Protein AF-A0AA41QG39-F1 (afdb_monomer)

Organism: NCBI:txid2910976

Solvent-accessible surface area (backbone atoms only — not comparable to full-atom values): 4065 Å² total; per-residue (Å²): 116,50,79,46,78,48,75,52,74,48,78,33,44,46,68,54,51,53,55,51,41,46,72,35,88,93,48,27,55,80,82,42,59,93,44,40,63,60,52,52,52,53,47,42,73,71,65,45,71,60,77,42,80,45,79,52,72,48,80,45,78,50,74,78,82,132

Nearest PDB structures (foldseek):
  5jgj-assembly1_A  TM=5.175E-01  e=2.826E+00  Aspergillus fumigatus Z5
  5egp-assembly2_B  TM=4.931E-01  e=2.826E+00  Aspergillus fumigatus Z5
  3pbn-assembly1_A  TM=2.558E-01  e=7.277E-01  Pseudomonas aeruginosa PAO1

Mean predicted aligned error: 4.15 Å

Foldseek 3Di:
DDKDKDKDKDWDWLVRVLVVLCVDPVSPQVVCPVCSVVVSVVSCVVPPGDGDMDIDMDIDDDDDDD

Sequence (66 aa):
MTETRVRFTRDWTIDQVLGYLASTSFAAPHLFAERAQEFQDRLRDRLGDGPFEESSSFEVILAARP

pLDDT: mean 93.6, std 3.57, range [79.5, 97.75]

Structure (mmCIF, N/CA/C/O backbone):
data_AF-A0AA41QG39-F1
#
_entry.id   AF-A0AA41QG39-F1
#
loop_
_atom_site.group_PDB
_atom_site.id
_atom_site.type_symbol
_atom_site.label_atom_id
_atom_site.label_alt_id
_atom_site.label_comp_id
_atom_site.label_asym_id
_atom_site.label_entity_id
_atom_site.label_seq_id
_atom_site.pdbx_PDB_ins_code
_atom_site.Cartn_x
_atom_site.Cartn_y
_atom_site.Cartn_z
_atom_site.occupancy
_atom_site.B_iso_or_equiv
_atom_site.auth_seq_id
_atom_site.auth_comp_id
_atom_site.auth_asym_id
_atom_site.auth_atom_id
_atom_site.pdbx_PDB_model_num
ATOM 1 N N . MET A 1 1 ? 17.235 -1.546 -27.736 1.00 86.00 1 MET A N 1
ATOM 2 C CA . MET A 1 1 ? 16.148 -1.250 -26.786 1.00 86.00 1 MET A CA 1
ATOM 3 C C . MET A 1 1 ? 15.339 -2.521 -26.640 1.00 86.00 1 MET A C 1
ATOM 5 O O . MET A 1 1 ? 15.051 -3.127 -27.664 1.00 86.00 1 MET A O 1
ATOM 9 N N . THR A 1 2 ? 15.052 -2.943 -25.416 1.00 95.50 2 THR A N 1
ATOM 10 C CA . THR A 1 2 ? 14.317 -4.179 -25.124 1.00 95.50 2 THR A CA 1
ATOM 11 C C . THR A 1 2 ? 13.170 -3.850 -24.189 1.00 95.50 2 THR A C 1
ATOM 13 O O . THR A 1 2 ? 13.381 -3.164 -23.192 1.00 95.50 2 THR A O 1
ATOM 16 N N . GLU A 1 3 ? 11.982 -4.348 -24.504 1.00 97.19 3 GLU A N 1
ATOM 17 C CA . GLU A 1 3 ? 10.782 -4.184 -23.689 1.00 97.19 3 GLU A CA 1
ATOM 18 C C . GLU A 1 3 ? 10.393 -5.540 -23.102 1.00 97.19 3 GLU A C 1
ATOM 20 O O . GLU A 1 3 ? 10.283 -6.530 -23.826 1.00 97.19 3 GLU A O 1
ATOM 25 N N . THR A 1 4 ? 10.194 -5.587 -21.789 1.00 97.56 4 THR A N 1
ATOM 26 C CA . THR A 1 4 ? 9.766 -6.790 -21.072 1.00 97.56 4 THR A CA 1
ATOM 27 C C . THR A 1 4 ? 8.657 -6.431 -20.103 1.00 97.56 4 THR A C 1
ATOM 29 O O . THR A 1 4 ? 8.752 -5.449 -19.369 1.00 97.56 4 THR A O 1
ATOM 32 N N . ARG A 1 5 ? 7.621 -7.272 -20.040 1.00 97.44 5 ARG A N 1
ATOM 33 C CA . ARG A 1 5 ? 6.577 -7.168 -19.021 1.00 97.44 5 ARG A CA 1
ATOM 34 C C . ARG A 1 5 ? 6.861 -8.127 -17.872 1.00 97.44 5 ARG A C 1
ATOM 36 O O . ARG A 1 5 ? 6.945 -9.335 -18.080 1.00 97.44 5 ARG A O 1
ATOM 43 N N . VAL A 1 6 ? 6.956 -7.590 -16.663 1.00 97.75 6 VAL 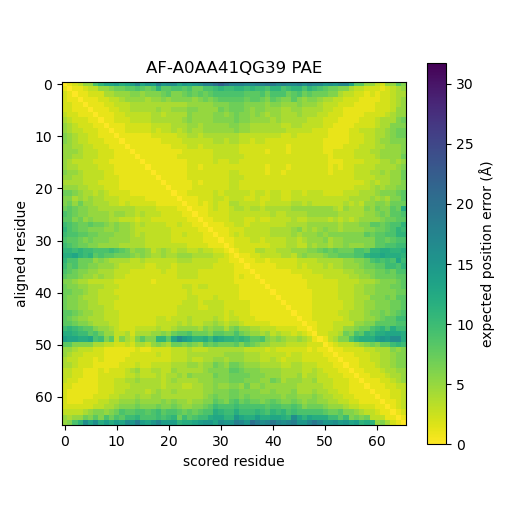A N 1
ATOM 44 C CA . VAL A 1 6 ? 7.144 -8.351 -15.424 1.00 97.75 6 VAL A CA 1
ATOM 45 C C . VAL A 1 6 ? 5.835 -8.326 -14.647 1.00 97.75 6 VAL A C 1
ATOM 47 O O . VAL A 1 6 ? 5.272 -7.259 -14.428 1.00 97.75 6 VAL A O 1
ATOM 50 N N . ARG A 1 7 ? 5.331 -9.494 -14.245 1.00 97.62 7 ARG A N 1
ATOM 51 C CA . ARG A 1 7 ? 4.133 -9.626 -13.403 1.00 97.62 7 ARG A CA 1
ATOM 52 C C . ARG A 1 7 ? 4.543 -10.095 -12.019 1.00 97.62 7 ARG A C 1
ATOM 54 O O . ARG A 1 7 ? 5.472 -10.893 -11.907 1.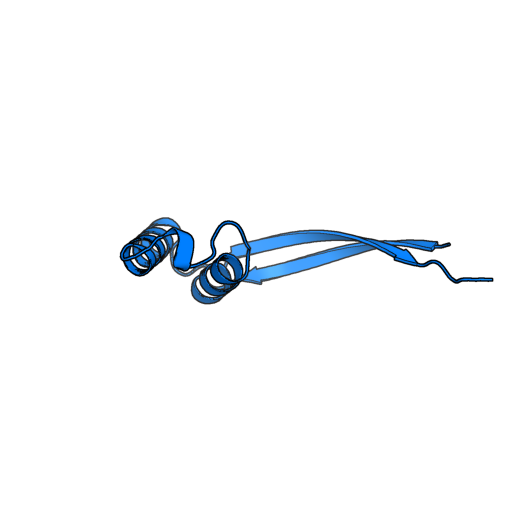00 97.62 7 ARG A O 1
ATOM 61 N N . PHE A 1 8 ? 3.837 -9.637 -10.997 1.00 96.94 8 PHE A N 1
ATOM 62 C CA . PHE A 1 8 ? 4.013 -10.140 -9.643 1.00 96.94 8 PHE A CA 1
ATOM 63 C C . PHE A 1 8 ? 2.686 -10.121 -8.887 1.00 96.94 8 PHE A C 1
ATOM 65 O O . PHE A 1 8 ? 1.790 -9.333 -9.197 1.00 96.94 8 PHE A O 1
ATOM 72 N N . THR A 1 9 ? 2.614 -10.988 -7.883 1.00 97.38 9 THR A N 1
ATOM 73 C CA . THR A 1 9 ? 1.558 -11.002 -6.876 1.00 97.38 9 THR A CA 1
ATOM 74 C C . THR A 1 9 ? 2.211 -10.792 -5.520 1.00 97.38 9 THR A C 1
ATOM 76 O O . THR A 1 9 ? 3.309 -11.303 -5.276 1.00 97.38 9 THR A O 1
ATOM 79 N N . ARG A 1 10 ? 1.568 -10.019 -4.651 1.00 95.88 10 ARG A N 1
ATOM 80 C CA . ARG A 1 10 ? 2.042 -9.758 -3.295 1.00 95.88 10 ARG A CA 1
ATOM 81 C C . ARG A 1 10 ? 0.869 -9.711 -2.327 1.00 95.88 10 ARG A C 1
ATOM 83 O O . ARG A 1 10 ? -0.108 -9.022 -2.591 1.00 95.88 10 ARG A O 1
ATOM 90 N N . ASP A 1 11 ? 1.045 -10.340 -1.172 1.00 97.31 11 ASP A N 1
ATOM 91 C CA . ASP A 1 11 ? 0.153 -10.158 -0.032 1.00 97.31 11 ASP A CA 1
ATOM 92 C C . ASP A 1 11 ? 0.591 -8.982 0.837 1.00 97.31 11 ASP A C 1
ATOM 94 O O . ASP A 1 11 ? 1.785 -8.740 1.066 1.00 97.31 11 ASP A O 1
ATOM 98 N N . TRP A 1 12 ? -0.406 -8.270 1.346 1.00 97.00 12 TRP A N 1
ATOM 99 C CA . TRP A 1 12 ? -0.242 -7.125 2.220 1.00 97.00 12 TRP A CA 1
ATOM 100 C C . TRP A 1 12 ? -0.996 -7.327 3.530 1.00 97.00 12 TRP A C 1
ATOM 102 O O . TRP A 1 12 ? -2.155 -7.745 3.540 1.00 97.00 12 TRP A O 1
ATOM 112 N N . THR A 1 13 ? -0.356 -6.966 4.640 1.00 96.44 13 THR A N 1
ATOM 113 C CA . THR A 1 13 ? -1.063 -6.715 5.905 1.00 96.44 13 THR A CA 1
ATOM 114 C C . THR A 1 13 ? -1.604 -5.290 5.929 1.00 96.44 13 THR A C 1
ATOM 116 O O . THR A 1 13 ? -1.112 -4.415 5.208 1.00 96.44 13 THR A O 1
ATOM 119 N N . ILE A 1 14 ? -2.573 -5.020 6.805 1.00 95.81 14 ILE A N 1
ATOM 120 C CA . ILE A 1 14 ? -3.113 -3.665 6.966 1.00 95.81 14 ILE A CA 1
ATOM 121 C C . ILE A 1 14 ? -2.032 -2.626 7.306 1.00 95.81 14 ILE A C 1
ATOM 123 O O . ILE A 1 14 ? -2.016 -1.540 6.728 1.00 95.81 14 ILE A O 1
ATOM 127 N N . ASP A 1 15 ? -1.055 -2.969 8.148 1.00 94.94 15 ASP A N 1
ATOM 128 C CA . ASP A 1 15 ? 0.045 -2.058 8.482 1.00 94.94 15 ASP A CA 1
ATOM 129 C C . ASP A 1 15 ? 0.955 -1.772 7.280 1.00 94.94 15 ASP A C 1
ATOM 131 O O . ASP A 1 15 ? 1.430 -0.647 7.109 1.00 94.94 15 ASP A O 1
ATOM 135 N N . GLN A 1 16 ? 1.167 -2.756 6.401 1.00 95.56 16 GLN A N 1
ATOM 136 C CA . GLN A 1 16 ? 1.933 -2.541 5.174 1.00 95.56 16 GLN A CA 1
ATOM 137 C C . GLN A 1 16 ? 1.167 -1.659 4.178 1.00 95.56 16 GLN A C 1
ATOM 139 O O . GLN A 1 16 ? 1.788 -0.814 3.534 1.00 95.56 16 GLN A O 1
ATOM 144 N N . VAL A 1 17 ? -0.160 -1.809 4.073 1.00 94.94 17 VAL A N 1
ATOM 145 C CA . VAL A 1 17 ? -1.012 -0.926 3.255 1.00 94.94 17 VAL A CA 1
ATOM 146 C C . VAL A 1 17 ? -0.926 0.515 3.759 1.00 94.94 17 VAL A C 1
ATOM 148 O O . VAL A 1 17 ? -0.700 1.433 2.970 1.00 94.94 17 VAL A O 1
ATOM 151 N N . LEU A 1 18 ? -1.049 0.722 5.072 1.00 93.44 18 LEU A N 1
ATOM 152 C CA . LEU A 1 18 ? -0.953 2.049 5.686 1.00 93.44 18 LEU A CA 1
ATOM 153 C C . LEU A 1 18 ? 0.426 2.681 5.471 1.00 93.44 18 LEU A C 1
ATOM 155 O O . LEU A 1 18 ? 0.519 3.846 5.081 1.00 93.44 18 LEU A O 1
ATOM 159 N N . GLY A 1 19 ? 1.494 1.902 5.664 1.00 94.06 19 GLY A N 1
ATOM 160 C CA . GLY A 1 19 ? 2.860 2.343 5.389 1.00 94.06 19 GLY A CA 1
ATOM 161 C C . GLY A 1 19 ? 3.074 2.712 3.918 1.00 94.06 19 GLY A C 1
ATOM 162 O O . GLY A 1 19 ? 3.684 3.741 3.625 1.00 94.06 19 GLY A O 1
ATOM 163 N N . TYR A 1 20 ? 2.529 1.924 2.986 1.00 93.88 20 TYR A N 1
ATOM 164 C CA . TYR A 1 20 ? 2.593 2.233 1.559 1.00 93.88 20 TYR A CA 1
ATOM 165 C C . TYR A 1 20 ? 1.857 3.530 1.225 1.00 93.88 20 TYR A C 1
ATOM 167 O O . TYR A 1 20 ? 2.449 4.402 0.591 1.00 93.88 20 TYR A O 1
ATOM 175 N N . LEU A 1 21 ? 0.622 3.712 1.703 1.00 93.19 21 LEU A N 1
ATOM 176 C CA . LEU A 1 21 ? -0.132 4.952 1.493 1.00 93.19 21 LEU A CA 1
ATOM 177 C C . LEU A 1 21 ? 0.650 6.173 1.984 1.00 93.19 21 LEU A C 1
ATOM 179 O O . LEU A 1 21 ? 0.815 7.127 1.225 1.00 93.19 21 LEU A O 1
ATOM 183 N N . ALA A 1 22 ? 1.224 6.107 3.187 1.00 92.00 22 ALA A N 1
ATOM 184 C CA . ALA A 1 22 ? 2.028 7.196 3.739 1.00 92.00 22 ALA A CA 1
ATOM 185 C C . ALA A 1 22 ? 3.285 7.526 2.905 1.00 92.00 22 ALA A C 1
ATOM 187 O O . ALA A 1 22 ? 3.784 8.649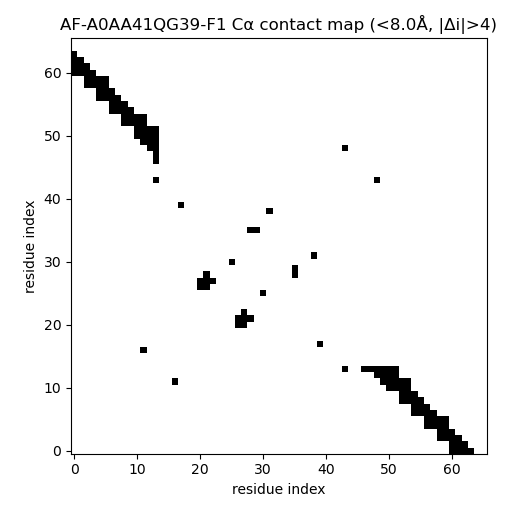 2.981 1.00 92.00 22 ALA A O 1
ATOM 188 N N . SER A 1 23 ? 3.789 6.577 2.104 1.00 93.44 23 SER A N 1
ATOM 189 C CA . SER A 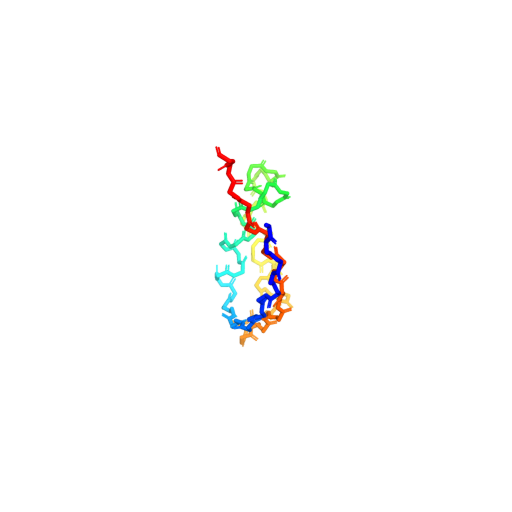1 23 ? 4.918 6.786 1.184 1.00 93.44 23 SER A CA 1
ATOM 190 C C . SER A 1 23 ? 4.524 7.443 -0.147 1.00 93.44 23 SER A C 1
ATOM 192 O O . SER A 1 23 ? 5.386 7.955 -0.862 1.00 93.44 23 SER A O 1
ATOM 194 N N . THR A 1 24 ? 3.232 7.450 -0.492 1.00 93.38 24 THR A N 1
ATOM 195 C CA . THR A 1 24 ? 2.730 8.080 -1.720 1.00 93.38 24 THR A CA 1
ATOM 196 C C . THR A 1 24 ? 2.487 9.575 -1.521 1.00 93.38 24 THR A C 1
ATOM 198 O O . THR A 1 24 ? 2.062 10.022 -0.457 1.00 93.38 24 THR A O 1
ATOM 201 N N . SER A 1 25 ? 2.704 10.372 -2.569 1.00 91.88 25 SER A N 1
ATOM 202 C CA . SER A 1 25 ? 2.531 11.829 -2.499 1.00 91.88 25 SER A CA 1
ATOM 203 C C . SER A 1 25 ? 1.093 12.266 -2.204 1.00 91.88 25 SER A C 1
ATOM 205 O O . SER A 1 25 ? 0.902 13.308 -1.589 1.00 91.88 25 SER A O 1
ATOM 207 N N . PHE A 1 26 ? 0.089 11.484 -2.612 1.00 89.12 26 PHE A N 1
ATOM 208 C CA . PHE A 1 26 ? -1.329 11.827 -2.446 1.00 89.12 26 PHE A CA 1
ATOM 209 C C . PHE A 1 26 ? -1.916 11.411 -1.092 1.00 89.12 26 PHE A C 1
ATOM 211 O O . PHE A 1 26 ? -2.982 11.897 -0.724 1.00 89.12 26 PHE A O 1
ATOM 218 N N . ALA A 1 27 ? -1.251 10.517 -0.357 1.00 91.19 27 ALA A N 1
ATOM 219 C CA . ALA A 1 27 ? -1.658 10.097 0.983 1.00 91.19 27 ALA A CA 1
ATOM 220 C C . ALA A 1 27 ? -0.579 10.403 2.037 1.00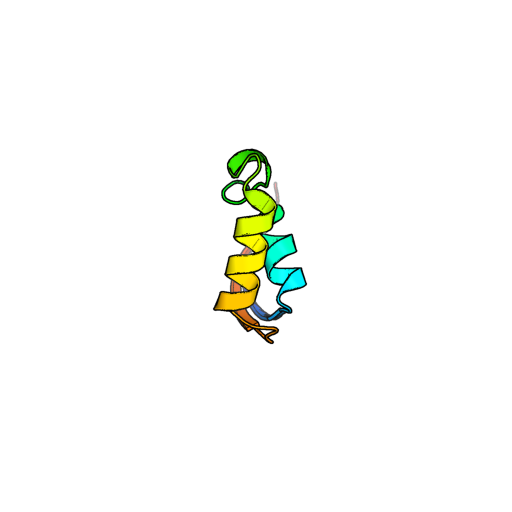 91.19 27 ALA A C 1
ATOM 222 O O . ALA A 1 27 ? -0.557 9.817 3.120 1.00 91.19 27 ALA A O 1
ATOM 223 N N . ALA A 1 28 ? 0.300 11.362 1.737 1.00 88.38 28 ALA A N 1
ATOM 224 C CA . ALA A 1 28 ? 1.321 11.815 2.663 1.00 88.38 28 ALA A CA 1
ATOM 225 C C . ALA A 1 28 ? 0.679 12.360 3.962 1.00 88.38 28 ALA A C 1
ATOM 227 O O . ALA A 1 28 ? -0.281 13.131 3.882 1.00 88.38 28 ALA A O 1
ATOM 228 N N . PRO A 1 29 ? 1.213 12.043 5.161 1.00 86.62 29 PRO A N 1
ATOM 229 C CA . PRO A 1 29 ? 0.564 12.380 6.435 1.00 86.62 29 PRO A CA 1
ATOM 230 C C . PRO A 1 29 ? 0.223 13.866 6.619 1.00 86.62 29 PRO A C 1
ATOM 232 O O . PRO A 1 29 ? -0.810 14.197 7.193 1.00 86.62 29 PRO A O 1
ATOM 235 N N . HIS A 1 30 ? 1.055 14.768 6.086 1.00 87.56 30 HIS A N 1
ATOM 236 C CA . HIS A 1 30 ? 0.844 16.216 6.185 1.00 87.56 30 HIS A CA 1
ATOM 237 C C . HIS A 1 30 ? -0.426 16.705 5.467 1.00 87.56 30 HIS A C 1
ATOM 239 O O . HIS A 1 30 ? -0.925 17.778 5.795 1.00 87.56 30 HIS A O 1
ATOM 245 N N . LEU A 1 31 ? -0.980 15.925 4.531 1.00 91.31 31 LEU A N 1
ATOM 246 C CA . LEU A 1 31 ? -2.249 16.231 3.863 1.00 91.31 31 LEU A CA 1
ATOM 247 C C . LEU A 1 31 ? -3.466 16.027 4.776 1.00 91.31 31 LEU A C 1
ATOM 249 O O . LEU A 1 31 ? -4.542 16.544 4.484 1.00 91.31 31 LEU A O 1
ATOM 253 N N . PHE A 1 32 ? -3.304 15.294 5.880 1.00 89.50 32 PHE A N 1
ATOM 254 C CA . PHE A 1 32 ? -4.381 14.972 6.816 1.00 89.50 32 PHE A CA 1
ATOM 255 C C . PHE A 1 32 ? -4.350 15.819 8.096 1.00 89.50 32 PHE A C 1
ATOM 257 O O . PHE A 1 32 ? -5.266 15.693 8.907 1.00 89.50 32 PHE A O 1
ATOM 264 N N . ALA A 1 33 ? -3.343 16.684 8.279 1.00 89.06 33 ALA A N 1
ATOM 265 C CA . ALA A 1 33 ? -3.150 17.487 9.493 1.00 89.06 33 ALA A CA 1
ATOM 266 C C . ALA A 1 33 ? -3.306 16.630 10.772 1.00 89.06 33 ALA A C 1
ATOM 268 O O . ALA A 1 33 ? -2.718 15.549 10.859 1.00 89.06 33 ALA A O 1
ATOM 269 N N . GLU A 1 34 ? -4.112 17.053 11.751 1.00 92.12 3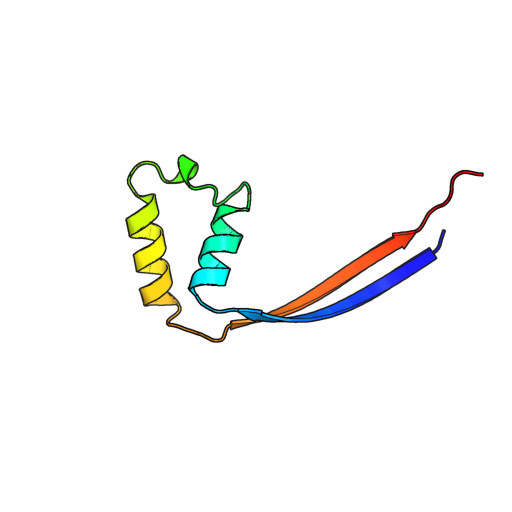4 GLU A N 1
ATOM 270 C CA . GLU A 1 34 ? -4.344 16.279 12.978 1.00 92.12 34 GLU A CA 1
ATOM 271 C C . GLU A 1 34 ? -5.193 15.009 12.762 1.00 92.12 34 GLU A C 1
ATOM 273 O O . GLU A 1 34 ? -5.289 14.167 13.654 1.00 92.12 34 GLU A O 1
ATOM 278 N N . ARG A 1 35 ? -5.794 14.826 11.577 1.00 93.06 35 ARG A N 1
ATOM 279 C CA . ARG A 1 35 ? -6.697 13.703 11.261 1.00 93.06 35 ARG A CA 1
ATOM 280 C C . ARG A 1 35 ? -5.989 12.472 10.702 1.00 93.06 35 ARG A C 1
ATOM 282 O O . ARG A 1 35 ? -6.655 11.505 10.334 1.00 93.06 35 ARG A O 1
ATOM 289 N N . ALA A 1 36 ? -4.657 12.481 10.630 1.00 90.88 36 ALA A N 1
ATOM 290 C CA . ALA A 1 36 ? -3.891 11.357 10.098 1.00 90.88 36 ALA A CA 1
ATOM 291 C C . ALA A 1 36 ? -4.189 10.051 10.856 1.00 90.88 36 ALA A C 1
ATOM 293 O O . ALA A 1 36 ? -4.428 9.028 10.221 1.00 90.88 36 ALA A O 1
ATOM 294 N N . GLN A 1 37 ? -4.244 10.089 12.192 1.00 91.81 37 GLN A N 1
ATOM 295 C CA . GLN A 1 37 ? -4.548 8.902 13.000 1.00 91.81 37 GLN A CA 1
ATOM 296 C C . GLN A 1 37 ? -5.990 8.417 12.791 1.00 91.81 37 GLN A C 1
ATOM 298 O O . GLN A 1 37 ? -6.202 7.242 12.513 1.00 91.81 37 GLN A O 1
ATOM 303 N N . GLU A 1 38 ? -6.968 9.332 12.823 1.00 94.62 38 GLU A N 1
ATOM 304 C CA . GLU A 1 38 ? -8.386 9.022 12.570 1.00 94.62 38 GLU A CA 1
ATOM 305 C C . GLU A 1 38 ? -8.573 8.335 11.208 1.00 94.62 38 GLU A C 1
ATOM 307 O O . GLU A 1 38 ? -9.322 7.367 11.082 1.00 94.62 38 GLU A O 1
ATOM 312 N N . PHE A 1 39 ? -7.875 8.814 10.175 1.00 92.31 39 PHE A N 1
ATOM 313 C CA . PHE A 1 39 ? -7.898 8.196 8.855 1.00 92.31 39 PHE A CA 1
ATOM 314 C C . PHE A 1 39 ? -7.367 6.756 8.881 1.00 92.31 39 PHE A C 1
ATOM 316 O O . PHE A 1 39 ? -8.003 5.872 8.306 1.00 92.31 39 PHE A O 1
ATOM 323 N N . GLN A 1 40 ? -6.238 6.507 9.555 1.00 92.50 40 GLN A N 1
ATOM 324 C CA . GLN A 1 40 ? -5.663 5.163 9.651 1.00 92.50 40 GLN A CA 1
ATOM 325 C C . GLN A 1 40 ? -6.587 4.201 10.401 1.00 92.50 40 GLN A C 1
ATOM 327 O O . GLN A 1 40 ? -6.790 3.081 9.939 1.00 92.50 40 GLN A O 1
ATOM 332 N N . ASP A 1 41 ? -7.184 4.639 11.509 1.00 94.75 41 ASP A N 1
ATOM 333 C CA . ASP A 1 41 ? -8.092 3.811 12.310 1.00 94.75 41 ASP A CA 1
ATOM 334 C C . ASP A 1 41 ? -9.350 3.455 11.512 1.00 94.75 41 ASP A C 1
ATOM 336 O O . ASP A 1 41 ? -9.722 2.288 11.410 1.00 94.75 41 ASP A O 1
ATOM 340 N N . ARG A 1 42 ? -9.938 4.435 10.814 1.00 95.00 42 ARG A N 1
ATOM 341 C CA . ARG A 1 42 ? -11.071 4.183 9.913 1.00 95.00 42 ARG A CA 1
ATOM 342 C C . ARG A 1 42 ? -10.717 3.239 8.771 1.00 95.00 42 ARG A C 1
ATOM 344 O O . ARG A 1 42 ? -11.583 2.496 8.310 1.00 95.00 42 ARG A O 1
ATOM 351 N N . LEU A 1 43 ? -9.482 3.288 8.276 1.00 92.62 43 LEU A N 1
ATOM 352 C CA . LEU A 1 43 ? -9.038 2.383 7.224 1.00 92.62 43 LEU A CA 1
ATOM 353 C C . LEU A 1 43 ? -8.862 0.956 7.757 1.00 92.62 43 LEU A C 1
ATOM 355 O O . LEU A 1 43 ? -9.296 0.023 7.082 1.00 92.62 43 LEU A O 1
ATOM 359 N N . ARG A 1 44 ? -8.316 0.791 8.972 1.00 95.00 44 ARG A N 1
ATOM 360 C CA . ARG A 1 44 ? -8.254 -0.505 9.672 1.00 95.00 44 ARG A CA 1
ATOM 361 C C . ARG A 1 44 ? -9.646 -1.092 9.867 1.00 95.00 44 ARG A C 1
ATOM 363 O O . ARG A 1 44 ? -9.890 -2.211 9.433 1.00 95.00 44 ARG A O 1
ATOM 370 N N . ASP A 1 45 ? -10.579 -0.308 10.401 1.00 96.12 45 ASP A N 1
ATOM 371 C CA . ASP A 1 45 ? -11.964 -0.745 10.610 1.00 96.12 45 ASP A CA 1
ATOM 372 C C . ASP A 1 45 ? -12.653 -1.140 9.299 1.00 96.12 45 ASP A C 1
ATOM 374 O O . ASP A 1 45 ? -13.457 -2.072 9.250 1.00 96.12 45 ASP A O 1
ATOM 378 N N . ARG A 1 46 ? -12.358 -0.419 8.210 1.00 95.25 46 ARG A N 1
ATOM 379 C CA . ARG A 1 46 ? -12.996 -0.661 6.916 1.00 95.25 46 ARG A CA 1
ATOM 380 C C . ARG A 1 46 ? -12.458 -1.899 6.208 1.00 95.25 46 ARG A C 1
ATOM 382 O O . ARG A 1 46 ? -13.237 -2.572 5.533 1.00 95.25 46 ARG A O 1
ATOM 389 N N . LEU A 1 47 ? -11.151 -2.132 6.280 1.00 92.00 47 LEU A N 1
ATOM 390 C CA . LEU A 1 47 ? -10.471 -3.177 5.517 1.00 92.00 47 LEU A CA 1
ATOM 391 C C . LEU A 1 47 ? -10.266 -4.471 6.321 1.00 92.00 47 LEU A C 1
ATOM 393 O O . LEU A 1 47 ? -10.189 -5.540 5.719 1.00 92.00 47 LEU A O 1
ATOM 397 N N . GLY A 1 48 ? -1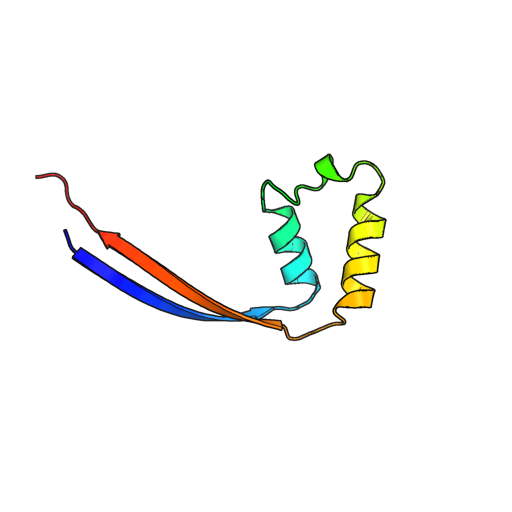0.217 -4.392 7.652 1.00 92.31 48 GLY A N 1
ATOM 398 C C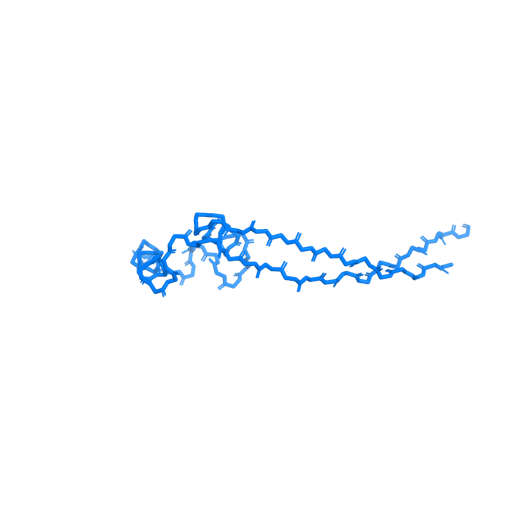A . GLY A 1 48 ? -9.817 -5.499 8.519 1.00 92.31 48 GLY A CA 1
ATOM 399 C C . GLY A 1 48 ? -8.309 -5.770 8.467 1.00 92.31 48 GLY A C 1
ATOM 400 O O . GLY A 1 48 ? -7.535 -4.972 7.938 1.00 92.31 48 GLY A O 1
ATOM 401 N N . ASP A 1 49 ? -7.885 -6.913 9.007 1.00 86.19 49 ASP A N 1
ATOM 402 C CA . ASP A 1 49 ? -6.458 -7.240 9.165 1.00 86.19 49 ASP A CA 1
ATOM 403 C C . ASP A 1 49 ? -5.788 -7.786 7.884 1.00 86.19 49 ASP A C 1
ATOM 405 O O . ASP A 1 49 ? -4.557 -7.770 7.769 1.00 86.19 49 ASP A O 1
ATOM 409 N N . GLY A 1 50 ? -6.581 -8.214 6.893 1.00 87.56 50 GLY A N 1
ATOM 410 C CA . GLY A 1 50 ? -6.113 -8.826 5.643 1.00 87.56 50 GLY A CA 1
ATOM 411 C C . GLY A 1 50 ? -6.102 -10.368 5.674 1.00 87.56 50 GLY A C 1
ATOM 412 O O . GLY A 1 50 ? -6.818 -10.967 6.481 1.00 87.56 50 GLY A O 1
ATOM 413 N N . PRO A 1 51 ? -5.317 -11.030 4.796 1.00 92.94 51 PRO A N 1
ATOM 414 C CA . PRO A 1 51 ? -4.390 -10.432 3.829 1.00 92.94 51 PRO A CA 1
ATOM 415 C C . PRO A 1 51 ? -5.101 -9.751 2.650 1.00 92.94 51 PRO A C 1
ATOM 417 O O . PRO A 1 51 ? -6.203 -10.139 2.263 1.00 92.94 51 PRO A O 1
ATOM 420 N N . PHE A 1 52 ? -4.445 -8.746 2.067 1.00 95.25 52 PHE A N 1
ATOM 421 C CA . PHE A 1 52 ? -4.867 -8.103 0.820 1.00 95.25 52 PHE A CA 1
ATOM 422 C C . PHE A 1 52 ? -3.933 -8.511 -0.316 1.00 95.25 52 PHE A C 1
ATOM 424 O O . PHE A 1 52 ? -2.736 -8.233 -0.255 1.00 95.25 52 PHE A O 1
ATOM 431 N N . GLU A 1 53 ? -4.479 -9.139 -1.353 1.00 95.88 53 GLU A N 1
ATOM 432 C CA . GLU A 1 53 ? -3.707 -9.526 -2.531 1.00 95.88 53 GLU A CA 1
ATOM 433 C C . GLU A 1 53 ? -3.603 -8.348 -3.512 1.00 95.88 53 GLU A C 1
ATOM 435 O O . GLU A 1 53 ? -4.605 -7.766 -3.936 1.00 95.88 53 GLU A O 1
ATOM 440 N N . GLU A 1 54 ? -2.378 -8.010 -3.900 1.00 95.62 54 GLU A N 1
ATOM 441 C CA . GLU A 1 54 ? -2.078 -7.131 -5.022 1.00 95.62 54 GLU A CA 1
ATOM 442 C C . GLU A 1 54 ? -1.576 -7.972 -6.198 1.00 95.62 54 GLU A C 1
ATOM 444 O O . GLU A 1 54 ? -0.587 -8.694 -6.075 1.00 95.62 54 GLU A O 1
ATOM 449 N N . SER A 1 55 ? -2.205 -7.819 -7.364 1.00 97.06 55 SER A N 1
ATOM 450 C CA . SER A 1 55 ? -1.713 -8.356 -8.634 1.00 97.06 55 SER A CA 1
ATOM 451 C C . SER A 1 55 ? -1.384 -7.202 -9.576 1.00 97.06 55 SER A C 1
ATOM 453 O O . SER A 1 55 ? -2.284 -6.512 -10.058 1.00 97.06 55 SER A O 1
ATOM 455 N N . SER A 1 56 ? -0.101 -7.042 -9.896 1.00 96.00 56 SER A N 1
ATOM 456 C CA . SER A 1 56 ? 0.419 -5.889 -10.635 1.00 96.00 56 SER A CA 1
ATOM 457 C C . SER A 1 56 ? 1.379 -6.313 -11.754 1.00 96.00 56 SER A C 1
ATOM 459 O O . SER A 1 56 ? 1.934 -7.418 -11.771 1.00 96.00 56 SER A O 1
ATOM 461 N N . SER A 1 57 ? 1.581 -5.429 -12.735 1.00 97.06 57 SER A N 1
ATOM 462 C CA . SER A 1 57 ? 2.551 -5.643 -13.812 1.00 97.06 57 SER A CA 1
ATOM 463 C C . SER A 1 57 ? 3.332 -4.381 -14.138 1.00 97.06 57 SER A C 1
ATOM 465 O O . SER A 1 57 ? 2.735 -3.322 -14.313 1.00 97.06 57 SER A O 1
ATOM 467 N N . PHE A 1 58 ? 4.642 -4.523 -14.305 1.00 96.38 58 PHE A N 1
ATOM 468 C CA . PHE A 1 58 ? 5.526 -3.471 -14.784 1.00 96.38 58 PHE A CA 1
ATOM 469 C C . PHE A 1 58 ? 5.910 -3.719 -16.235 1.00 96.38 58 PHE A C 1
ATOM 471 O O . PHE A 1 58 ? 6.223 -4.843 -16.632 1.00 96.38 58 PHE A O 1
ATOM 478 N N . GLU A 1 59 ? 5.926 -2.650 -17.017 1.00 97.75 59 GLU A N 1
ATOM 479 C CA . GLU A 1 59 ? 6.601 -2.616 -18.305 1.00 97.75 59 GLU A CA 1
ATOM 480 C C . GLU A 1 59 ? 7.997 -2.035 -18.101 1.00 97.75 59 GLU A C 1
ATOM 482 O O . GLU A 1 59 ? 8.158 -0.945 -17.556 1.00 97.75 59 GLU A O 1
ATOM 487 N N . VAL A 1 6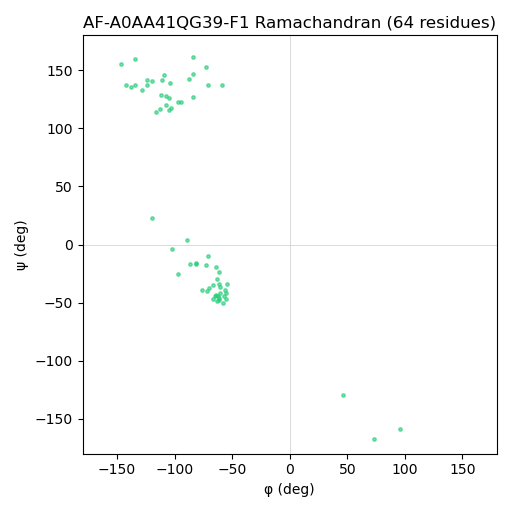0 ? 9.013 -2.802 -18.480 1.00 97.19 60 VAL A N 1
ATOM 488 C CA . VAL A 1 60 ? 10.418 -2.459 -18.285 1.00 97.19 60 VAL A CA 1
ATOM 489 C C . VAL A 1 60 ? 11.041 -2.230 -19.650 1.00 97.19 60 VAL A C 1
ATOM 491 O O . VAL A 1 60 ? 11.128 -3.155 -20.459 1.00 97.19 60 VAL A O 1
ATOM 494 N N . ILE A 1 61 ? 11.493 -0.998 -19.884 1.00 97.38 61 ILE A N 1
ATOM 495 C CA . ILE A 1 61 ? 12.194 -0.600 -21.104 1.00 97.38 61 ILE A CA 1
ATOM 496 C C . ILE A 1 61 ? 13.680 -0.456 -20.779 1.00 97.38 61 ILE A C 1
ATOM 498 O O . ILE A 1 61 ? 14.081 0.404 -19.996 1.00 97.38 61 ILE A O 1
ATOM 502 N N . LEU A 1 62 ? 14.507 -1.294 -21.398 1.00 96.50 62 LEU A N 1
ATOM 503 C CA . LEU A 1 62 ? 15.961 -1.233 -21.299 1.00 96.50 62 LEU A CA 1
ATOM 504 C C . LEU A 1 62 ? 16.534 -0.620 -22.576 1.00 96.50 62 LEU A C 1
ATOM 506 O O . LEU A 1 62 ? 16.415 -1.181 -23.669 1.00 96.50 62 LEU A O 1
ATOM 510 N N . ALA A 1 63 ? 17.189 0.529 -22.442 1.00 95.25 63 ALA A N 1
ATOM 511 C CA . ALA A 1 63 ? 17.890 1.205 -23.527 1.00 95.25 63 ALA A CA 1
ATOM 512 C C . ALA A 1 63 ? 19.356 1.438 -23.142 1.00 95.25 63 ALA A C 1
ATOM 514 O O . ALA A 1 63 ? 19.660 1.753 -21.995 1.00 95.25 63 ALA A O 1
ATOM 515 N N . ALA A 1 64 ? 20.259 1.287 -24.109 1.00 93.75 64 ALA A N 1
ATOM 516 C CA . ALA A 1 64 ? 21.672 1.610 -23.959 1.00 93.75 64 ALA A CA 1
ATOM 517 C C . ALA A 1 64 ? 21.993 2.832 -24.821 1.00 93.75 64 ALA A C 1
ATOM 519 O O . ALA A 1 64 ? 21.467 2.962 -25.931 1.00 93.75 64 ALA A O 1
ATOM 520 N N . ARG A 1 65 ? 22.841 3.725 -24.305 1.00 91.00 65 ARG A N 1
ATOM 521 C CA . ARG A 1 65 ? 23.444 4.777 -25.126 1.00 91.00 65 ARG A CA 1
ATOM 522 C C . ARG A 1 65 ? 24.468 4.117 -26.067 1.00 91.00 65 ARG A C 1
ATOM 524 O O . ARG A 1 65 ? 25.166 3.223 -25.587 1.00 91.00 65 ARG A O 1
ATOM 531 N N . PRO A 1 66 ? 24.521 4.505 -27.353 1.00 79.50 66 PRO A N 1
ATOM 532 C CA . PRO A 1 66 ? 25.546 4.024 -28.277 1.00 79.50 66 PRO A CA 1
ATOM 533 C C . PRO A 1 66 ? 26.964 4.364 -27.808 1.00 79.50 66 PRO A C 1
ATOM 535 O O . PRO A 1 66 ? 27.125 5.388 -27.099 1.00 79.50 66 PRO A O 1
#

Secondary structure (DSSP, 8-state):
-EEEEEEEEEEE-HHHHHHHHHHSTTS-GGGGGGGHHHHHHHHHHHH-S--EEEEEEEEEEE----

Radius of gyration: 16.93 Å; Cα contacts (8 Å, |Δi|>4): 69; chains: 1; bounding box: 38×28×41 Å